Protein AF-A0A542TH04-F1 (afdb_monomer_lite)

pLDDT: mean 73.75, std 22.99, range [26.88, 95.88]

InterPro domains:
  IPR029068 Glyoxalase/Bleomycin resistance protein/Dihydroxybiphenyl dioxygenase [G3DSA:3.10.180.10] (8-102)
  IPR029068 Glyoxalase/Bleomycin resistance protein/Dihydroxybiphenyl dioxygenase [SSF54593] (21-101)
  IPR037523 Vicinal oxygen chelate (VOC), core domain [PS51819] (1-100)

Foldseek 3Di:
DDDDDDDDDDDDDDPPPPPPPPDPAQQQRDDDAEDEDQDPVVVQVVCVVVVWDKAFKWFWPPPPDPDTDIDTDADPVQAFQGMWIWTADPSNYIYIYTHGNHDDD

Structure (mmCIF, N/CA/C/O backbone):
data_AF-A0A542TH04-F1
#
_entry.id   AF-A0A542TH04-F1
#
loop_
_atom_site.group_PDB
_atom_site.id
_atom_site.type_symbol
_atom_site.label_atom_id
_atom_site.label_alt_id
_atom_site.label_comp_id
_atom_site.label_asym_id
_atom_site.label_entity_id
_atom_site.label_seq_id
_atom_site.pdbx_PDB_ins_code
_atom_site.Cartn_x
_atom_site.Cartn_y
_atom_site.Cartn_z
_atom_site.occupancy
_atom_site.B_iso_or_equiv
_atom_site.auth_seq_id
_atom_site.auth_comp_id
_atom_site.auth_asym_id
_atom_site.auth_atom_id
_atom_site.pdbx_PDB_model_num
ATOM 1 N N . MET A 1 1 ? -3.636 -4.717 43.641 1.00 35.91 1 MET A N 1
ATOM 2 C CA . MET A 1 1 ? -4.110 -5.339 42.385 1.00 35.91 1 MET A CA 1
ATOM 3 C C . MET A 1 1 ? -2.951 -5.329 41.397 1.00 35.91 1 MET A C 1
ATOM 5 O O . MET A 1 1 ? -2.342 -4.286 41.219 1.00 35.91 1 MET A O 1
ATOM 9 N N . LEU A 1 2 ? -2.557 -6.511 40.918 1.00 34.41 2 LEU A N 1
ATOM 10 C CA . LEU A 1 2 ? -1.265 -6.820 40.286 1.00 34.41 2 LEU A CA 1
ATOM 11 C C . LEU A 1 2 ? -1.043 -6.103 38.938 1.00 34.41 2 LEU A C 1
ATOM 13 O O . LEU A 1 2 ? -1.798 -6.322 37.994 1.00 34.41 2 LEU A O 1
ATOM 17 N N . THR A 1 3 ? 0.057 -5.360 38.812 1.00 35.88 3 THR A N 1
ATOM 18 C CA . THR A 1 3 ? 0.641 -4.963 37.525 1.00 35.88 3 THR A CA 1
ATOM 19 C C . THR A 1 3 ? 1.463 -6.137 36.985 1.00 35.88 3 THR A C 1
ATOM 21 O O . THR A 1 3 ? 2.473 -6.536 37.566 1.00 35.88 3 THR A O 1
ATOM 24 N N . ARG A 1 4 ? 1.021 -6.760 35.887 1.00 32.09 4 ARG A N 1
ATOM 25 C CA . ARG A 1 4 ? 1.803 -7.813 35.222 1.00 32.09 4 ARG A CA 1
ATOM 26 C C . ARG A 1 4 ? 2.942 -7.163 34.431 1.00 32.09 4 ARG A C 1
ATOM 28 O O . ARG A 1 4 ? 2.726 -6.580 33.375 1.00 32.09 4 ARG A O 1
ATOM 35 N N . ARG A 1 5 ? 4.155 -7.253 34.983 1.00 35.72 5 ARG A N 1
ATOM 36 C CA . ARG A 1 5 ? 5.425 -6.993 34.291 1.00 35.72 5 ARG A CA 1
ATOM 37 C C . ARG A 1 5 ? 5.666 -8.107 33.272 1.00 35.72 5 ARG A C 1
ATOM 39 O O . ARG A 1 5 ? 5.722 -9.273 33.650 1.00 35.72 5 ARG A O 1
ATOM 46 N N . TRP A 1 6 ? 5.842 -7.737 32.011 1.00 32.12 6 TRP A N 1
ATOM 47 C CA . TRP A 1 6 ? 6.336 -8.624 30.961 1.00 32.12 6 TRP A CA 1
ATOM 48 C C . TRP A 1 6 ? 7.873 -8.612 30.958 1.00 32.12 6 TRP A C 1
ATOM 50 O O . TRP A 1 6 ? 8.485 -7.551 31.075 1.00 32.12 6 TRP A O 1
ATOM 60 N N . HIS A 1 7 ? 8.497 -9.785 30.845 1.00 31.81 7 HIS A N 1
ATOM 61 C CA . HIS A 1 7 ? 9.938 -9.955 30.637 1.00 31.81 7 HIS A CA 1
ATOM 62 C C . HIS A 1 7 ? 10.117 -10.850 29.407 1.00 31.81 7 HIS A C 1
ATOM 64 O O . HIS A 1 7 ? 9.601 -11.965 29.385 1.00 31.81 7 HIS A O 1
ATOM 70 N N . CYS A 1 8 ? 10.805 -10.353 28.379 1.00 26.88 8 CYS A N 1
ATOM 71 C CA . CYS A 1 8 ? 11.129 -11.089 27.158 1.00 26.88 8 CYS A CA 1
ATOM 72 C C . CYS A 1 8 ? 12.643 -11.357 27.149 1.00 26.88 8 CYS A C 1
ATOM 74 O O . CYS A 1 8 ? 13.405 -10.388 27.181 1.00 26.88 8 CYS A O 1
ATOM 76 N N . PRO A 1 9 ? 13.115 -12.617 27.136 1.00 48.69 9 PRO A N 1
ATOM 77 C CA . PRO A 1 9 ? 14.530 -12.916 27.031 1.00 48.69 9 PRO A CA 1
ATOM 78 C C . PRO A 1 9 ? 14.849 -13.355 25.602 1.00 48.69 9 PRO A C 1
ATOM 80 O O . PRO A 1 9 ? 14.884 -14.544 25.332 1.00 48.69 9 PRO A O 1
ATOM 83 N N . VAL A 1 10 ? 15.102 -12.422 24.685 1.00 36.84 10 VAL A N 1
ATOM 84 C CA . VAL A 1 10 ? 15.955 -12.677 23.510 1.00 36.84 10 VAL A CA 1
ATOM 85 C C . VAL A 1 10 ? 16.410 -11.357 22.893 1.00 36.84 10 VAL A C 1
ATOM 87 O O . VAL A 1 10 ? 15.631 -10.438 22.662 1.00 36.84 10 VAL A O 1
ATOM 90 N N . ARG A 1 11 ? 17.720 -11.276 22.650 1.00 41.31 11 ARG A N 1
ATOM 91 C CA . ARG A 1 11 ? 18.420 -10.174 21.990 1.00 41.31 11 ARG A CA 1
ATOM 92 C C . ARG A 1 11 ? 17.912 -10.005 20.556 1.00 41.31 11 ARG A C 1
ATOM 94 O O . ARG A 1 11 ? 18.303 -10.776 19.692 1.00 41.31 11 ARG A O 1
ATOM 101 N N . THR A 1 12 ? 17.118 -8.978 20.292 1.00 37.66 12 THR A N 1
ATOM 102 C CA . THR A 1 12 ? 17.094 -8.219 19.031 1.00 37.66 12 THR A CA 1
ATOM 103 C C . THR A 1 12 ? 16.467 -6.867 19.354 1.00 37.66 12 THR A C 1
ATOM 105 O O . THR A 1 12 ? 15.586 -6.764 20.203 1.00 37.66 12 THR A O 1
ATOM 108 N N . GLN A 1 13 ? 17.043 -5.822 18.780 1.00 37.06 13 GLN A N 1
ATOM 109 C CA . GLN A 1 13 ? 16.818 -4.423 19.106 1.00 37.06 13 GLN A CA 1
ATOM 110 C C . GLN A 1 13 ? 15.322 -4.069 19.155 1.00 37.06 13 GLN A C 1
ATOM 112 O O . GLN A 1 13 ? 14.595 -4.202 18.177 1.00 37.06 13 GLN A O 1
ATOM 117 N N . LEU A 1 14 ? 14.892 -3.633 20.338 1.00 30.66 14 LEU A N 1
ATOM 118 C CA . LEU A 1 14 ? 13.564 -3.121 20.644 1.00 30.66 14 LEU A CA 1
ATOM 119 C C . LEU A 1 14 ? 13.312 -1.873 19.781 1.00 30.66 14 LEU A C 1
ATOM 121 O O . LEU A 1 14 ? 13.914 -0.829 20.030 1.00 30.66 14 LEU A O 1
ATOM 125 N N . ILE A 1 15 ? 12.440 -1.956 18.775 1.00 42.84 15 ILE A N 1
ATOM 126 C CA . ILE A 1 15 ? 11.869 -0.749 18.171 1.00 42.84 15 ILE A CA 1
ATOM 127 C C . ILE A 1 15 ? 10.737 -0.321 19.103 1.00 42.84 15 ILE A C 1
ATOM 129 O O . ILE A 1 15 ? 9.605 -0.789 19.002 1.00 42.84 15 ILE A O 1
ATOM 133 N N . THR A 1 16 ? 11.059 0.499 20.098 1.00 36.41 16 THR A N 1
ATOM 134 C CA . THR A 1 16 ? 10.044 1.139 20.932 1.00 36.41 16 THR A CA 1
ATOM 135 C C . THR A 1 16 ? 9.268 2.106 20.043 1.00 36.41 16 THR A C 1
ATOM 137 O O . THR A 1 16 ? 9.785 3.163 19.686 1.00 36.41 16 THR A O 1
ATOM 140 N N . TRP A 1 17 ? 8.030 1.772 19.676 1.00 40.56 17 TRP A N 1
ATOM 141 C CA . TRP A 1 17 ? 7.088 2.764 19.158 1.00 40.56 17 TRP A CA 1
ATOM 142 C C . TRP A 1 17 ? 6.652 3.657 20.324 1.00 40.56 17 TRP A C 1
ATOM 144 O O . TRP A 1 17 ? 5.616 3.462 20.954 1.00 40.56 17 TRP A O 1
ATOM 154 N N . SER A 1 18 ? 7.499 4.621 20.672 1.00 38.72 18 SER A N 1
ATOM 155 C CA . SER A 1 18 ? 7.071 5.810 21.396 1.00 38.72 18 SER A CA 1
ATOM 156 C C . SER A 1 18 ? 6.691 6.839 20.344 1.00 38.72 18 SER A C 1
ATOM 158 O O . SER A 1 18 ? 7.500 7.687 19.974 1.00 38.72 18 SER A O 1
ATOM 160 N N . GLY A 1 19 ? 5.463 6.737 19.838 1.00 40.38 19 GLY A N 1
ATOM 161 C CA . GLY A 1 19 ? 4.817 7.850 19.158 1.00 40.38 19 GLY A CA 1
ATOM 162 C C . GLY A 1 19 ? 4.620 8.973 20.170 1.00 40.38 19 GLY A C 1
ATOM 163 O O . GLY A 1 19 ? 3.581 9.057 20.816 1.00 40.38 19 GLY A O 1
ATOM 164 N N . VAL A 1 20 ? 5.646 9.802 20.374 1.00 38.00 20 VAL A N 1
ATOM 165 C CA . VAL A 1 20 ? 5.456 11.096 21.021 1.00 38.00 20 VAL A CA 1
ATOM 166 C C . VAL A 1 20 ? 4.658 11.922 20.015 1.00 38.00 20 VAL A C 1
ATOM 168 O O . VAL A 1 20 ? 5.154 12.291 18.950 1.00 38.00 20 VAL A O 1
ATOM 171 N N . GLY A 1 21 ? 3.371 12.099 20.305 1.00 42.22 21 GLY A N 1
ATOM 172 C CA . GLY A 1 21 ? 2.503 12.995 19.561 1.00 42.22 21 GLY A CA 1
ATOM 173 C C . GLY A 1 21 ? 3.051 14.407 19.697 1.00 42.22 21 GLY A C 1
ATOM 174 O O . GLY A 1 21 ? 2.870 15.048 20.726 1.00 42.22 21 GLY A O 1
ATOM 175 N N . LEU A 1 22 ? 3.767 14.870 18.672 1.00 40.47 22 LEU A N 1
ATOM 176 C CA . LEU A 1 22 ? 4.187 16.264 18.546 1.00 40.47 22 LEU A CA 1
ATOM 177 C C . LEU A 1 22 ? 3.227 17.064 17.656 1.00 40.47 22 LEU A C 1
ATOM 179 O O . LEU A 1 22 ? 3.638 18.039 17.036 1.00 40.47 22 LEU A O 1
ATOM 183 N N . ILE A 1 23 ? 1.964 16.644 17.581 1.00 36.94 23 ILE A N 1
ATOM 184 C CA . ILE A 1 23 ? 0.861 17.456 17.077 1.00 36.94 23 ILE A CA 1
ATOM 185 C C . ILE A 1 23 ? -0.371 17.171 17.934 1.00 36.94 23 ILE A C 1
ATOM 187 O O . ILE A 1 23 ? -0.734 16.018 18.155 1.00 36.94 23 ILE A O 1
ATOM 191 N N . ASP A 1 24 ? -0.985 18.240 18.428 1.00 39.47 24 ASP A N 1
ATOM 192 C CA . ASP A 1 24 ? -2.285 18.262 19.106 1.00 39.47 24 ASP A CA 1
ATOM 193 C C . ASP A 1 24 ? -3.388 18.043 18.050 1.00 39.47 24 ASP A C 1
ATOM 195 O O . ASP A 1 24 ? -4.170 18.931 17.721 1.00 39.47 24 ASP A O 1
ATOM 199 N N . ALA A 1 25 ? -3.326 16.899 17.365 1.00 45.25 25 ALA A N 1
ATOM 200 C CA . ALA A 1 25 ? -4.260 16.532 16.314 1.00 45.25 25 ALA A CA 1
ATOM 201 C C . ALA A 1 25 ? -5.285 15.566 16.899 1.00 45.25 25 ALA A C 1
ATOM 203 O O . ALA A 1 25 ? -4.914 14.531 17.456 1.00 45.25 25 ALA A O 1
ATOM 204 N N . GLU A 1 26 ? -6.569 15.907 16.766 1.00 46.88 26 GLU A N 1
ATOM 205 C CA . GLU A 1 26 ? -7.668 15.008 17.118 1.00 46.88 26 GLU A CA 1
ATOM 206 C C . GLU A 1 26 ? -7.439 13.624 16.482 1.00 46.88 26 GLU A C 1
ATOM 208 O O . GLU A 1 26 ? -7.063 13.564 15.303 1.00 46.88 26 GLU A O 1
ATOM 213 N N . PRO A 1 27 ? -7.670 12.519 17.215 1.00 51.41 27 PRO A N 1
ATOM 214 C CA . PRO A 1 27 ? -7.640 11.171 16.653 1.00 51.41 27 PRO A CA 1
ATOM 215 C C . PRO A 1 27 ? -8.420 11.107 15.332 1.00 51.41 27 PRO A C 1
ATOM 217 O O . PRO A 1 27 ? -9.550 11.587 15.247 1.00 51.41 27 PRO A O 1
ATOM 220 N N . GLY A 1 28 ? -7.791 10.586 14.276 1.00 51.19 28 GLY A N 1
ATOM 221 C CA . GLY A 1 28 ? -8.365 10.556 12.925 1.00 51.19 28 GLY A CA 1
ATOM 222 C C . GLY A 1 28 ? -8.113 11.794 12.053 1.00 51.19 28 GLY A C 1
ATOM 223 O O . GLY A 1 28 ? -8.508 11.803 10.886 1.00 51.19 28 GLY A O 1
ATOM 224 N N . SER A 1 29 ? -7.414 12.818 12.555 1.00 48.22 29 SER A N 1
ATOM 225 C CA . SER A 1 29 ? -7.133 14.051 11.793 1.00 48.22 29 SER A CA 1
ATOM 226 C C . SER A 1 29 ? -5.818 14.023 11.014 1.00 48.22 29 SER A C 1
ATOM 228 O O . SER A 1 29 ? -5.574 14.901 10.184 1.00 48.22 29 SER A O 1
ATOM 230 N N . VAL A 1 30 ? -4.946 13.038 11.254 1.00 55.34 30 VAL A N 1
ATOM 231 C CA . VAL A 1 30 ? -3.648 12.976 10.574 1.00 55.34 30 VAL A CA 1
ATOM 232 C C . VAL A 1 30 ? -3.790 12.235 9.247 1.00 55.34 30 VAL A C 1
ATOM 234 O O . VAL A 1 30 ? -3.956 11.016 9.196 1.00 55.34 30 VAL A O 1
ATOM 237 N N . GLN A 1 31 ? -3.716 12.995 8.155 1.00 53.03 31 GLN A N 1
ATOM 238 C CA . GLN A 1 31 ? -3.703 12.484 6.788 1.00 53.03 31 GLN A CA 1
ATOM 239 C C . GLN A 1 31 ? -2.305 12.652 6.183 1.00 53.03 31 GLN A C 1
ATOM 241 O O . GLN A 1 31 ? -1.675 13.697 6.333 1.00 53.03 31 GLN A O 1
ATOM 246 N N . GLY A 1 32 ? -1.824 11.629 5.472 1.00 62.03 32 GLY A N 1
ATOM 247 C CA . GLY A 1 32 ? -0.536 11.683 4.768 1.00 62.03 32 GLY A CA 1
ATOM 248 C C . GLY A 1 32 ? 0.658 11.129 5.547 1.00 62.03 32 GLY A C 1
ATOM 249 O O . GLY A 1 32 ? 1.791 11.505 5.257 1.00 62.03 32 GLY A O 1
ATOM 250 N N . LEU A 1 33 ? 0.433 10.232 6.511 1.00 78.69 33 LEU A N 1
ATOM 251 C CA . LEU A 1 33 ? 1.518 9.505 7.169 1.00 78.69 33 LEU A CA 1
ATOM 252 C C . LEU A 1 33 ? 2.051 8.398 6.257 1.00 78.69 33 LEU A C 1
ATOM 254 O O . LEU A 1 33 ? 1.283 7.584 5.740 1.00 78.69 33 LEU A O 1
ATOM 258 N N . TYR A 1 34 ? 3.373 8.364 6.084 1.00 81.50 34 TYR A N 1
ATOM 259 C CA . TYR A 1 34 ? 4.069 7.334 5.319 1.00 81.50 34 TYR A CA 1
ATOM 260 C C . TYR A 1 34 ? 4.930 6.479 6.243 1.00 81.50 34 TYR A C 1
ATOM 262 O O . TYR A 1 34 ? 5.768 7.000 6.978 1.00 81.50 34 TYR A O 1
ATOM 270 N N . LEU A 1 35 ? 4.755 5.163 6.163 1.00 87.81 35 LEU A N 1
ATOM 271 C CA . LEU A 1 35 ? 5.629 4.186 6.799 1.00 87.81 35 LEU A CA 1
ATOM 272 C C . LEU A 1 35 ? 6.439 3.483 5.706 1.00 87.81 35 LEU A C 1
ATOM 274 O O . LEU A 1 35 ? 5.902 2.698 4.925 1.00 87.81 35 LEU A O 1
ATOM 278 N N . VAL A 1 36 ? 7.731 3.805 5.626 1.00 91.69 36 VAL A N 1
ATOM 279 C CA . VAL A 1 36 ? 8.630 3.255 4.604 1.00 91.69 36 VAL A CA 1
ATOM 280 C C . VAL A 1 36 ? 9.236 1.948 5.103 1.00 91.69 36 VAL A C 1
ATOM 282 O O . VAL A 1 36 ? 9.880 1.927 6.152 1.00 91.69 36 VAL A O 1
ATOM 285 N N . VAL A 1 37 ? 9.046 0.870 4.346 1.00 92.06 37 VAL A N 1
ATOM 286 C CA . VAL A 1 37 ? 9.471 -0.490 4.707 1.00 92.06 37 VAL A CA 1
ATOM 287 C C . VAL A 1 37 ? 10.329 -1.115 3.602 1.00 92.06 37 VAL A C 1
ATOM 289 O O . VAL A 1 37 ? 10.126 -0.805 2.428 1.00 92.06 37 VAL A O 1
ATOM 292 N N . PRO A 1 38 ? 11.289 -1.995 3.945 1.00 92.31 38 PRO A N 1
ATOM 293 C CA . PRO A 1 38 ? 12.123 -2.668 2.951 1.00 92.31 38 PRO A CA 1
ATOM 294 C C . PRO A 1 38 ? 11.388 -3.780 2.202 1.00 92.31 38 PRO A C 1
ATOM 296 O O . PRO A 1 38 ? 11.714 -4.038 1.051 1.00 92.31 38 PRO A O 1
ATOM 299 N N . ASP A 1 39 ? 10.410 -4.425 2.838 1.00 93.12 39 ASP A N 1
ATOM 300 C CA . ASP A 1 39 ? 9.571 -5.456 2.231 1.00 93.12 39 ASP A CA 1
ATOM 301 C C . ASP A 1 39 ? 8.108 -5.186 2.586 1.00 93.12 39 ASP A C 1
ATOM 303 O O . ASP A 1 39 ? 7.681 -5.341 3.735 1.00 93.12 39 ASP A O 1
ATOM 307 N N . LEU A 1 40 ? 7.350 -4.726 1.593 1.00 93.56 40 LEU A N 1
ATOM 308 C CA . LEU A 1 40 ? 5.956 -4.341 1.769 1.00 93.56 40 LEU A CA 1
ATOM 309 C C . LEU A 1 40 ? 5.030 -5.538 1.997 1.00 93.56 40 LEU A C 1
ATOM 311 O O . LEU A 1 40 ? 4.054 -5.419 2.738 1.00 93.56 40 LEU A O 1
ATOM 315 N N . GLU A 1 41 ? 5.327 -6.684 1.389 1.00 94.25 41 GLU A N 1
ATOM 316 C CA . GLU A 1 41 ? 4.518 -7.895 1.538 1.00 94.25 41 GLU A CA 1
ATOM 317 C C . GLU A 1 41 ? 4.665 -8.459 2.948 1.00 94.25 41 GLU A C 1
ATOM 319 O O . GLU A 1 41 ? 3.659 -8.738 3.606 1.00 94.25 41 GLU A O 1
ATOM 324 N N . ALA A 1 42 ? 5.904 -8.538 3.441 1.00 93.06 42 ALA A N 1
ATOM 325 C CA . ALA A 1 42 ? 6.188 -8.970 4.805 1.00 93.06 42 ALA A CA 1
ATOM 326 C C . ALA A 1 42 ? 5.567 -8.022 5.844 1.00 93.06 42 ALA A C 1
ATOM 328 O O . ALA A 1 42 ? 4.881 -8.474 6.760 1.00 93.06 42 ALA A O 1
ATOM 329 N N . ALA A 1 43 ? 5.735 -6.705 5.669 1.00 92.69 43 ALA A N 1
ATOM 330 C CA . ALA A 1 43 ? 5.159 -5.712 6.576 1.00 92.69 43 ALA A CA 1
ATOM 331 C C . ALA A 1 43 ? 3.624 -5.778 6.607 1.00 92.69 43 ALA A C 1
ATOM 333 O O . ALA A 1 43 ? 3.014 -5.713 7.675 1.00 92.69 43 ALA A O 1
ATOM 334 N N . ARG A 1 44 ? 2.985 -5.943 5.441 1.00 93.56 44 ARG A N 1
ATOM 335 C CA . ARG A 1 44 ? 1.534 -6.134 5.359 1.00 93.56 44 ARG A CA 1
ATOM 336 C C . ARG A 1 44 ? 1.101 -7.409 6.080 1.00 93.56 44 ARG A C 1
ATOM 338 O O . ARG A 1 44 ? 0.124 -7.364 6.820 1.00 93.56 44 ARG A O 1
ATOM 345 N N . ALA A 1 45 ? 1.798 -8.524 5.869 1.00 93.19 45 ALA A N 1
ATOM 346 C CA . ALA A 1 45 ? 1.472 -9.788 6.522 1.00 93.19 45 ALA A CA 1
ATOM 347 C C . ALA A 1 45 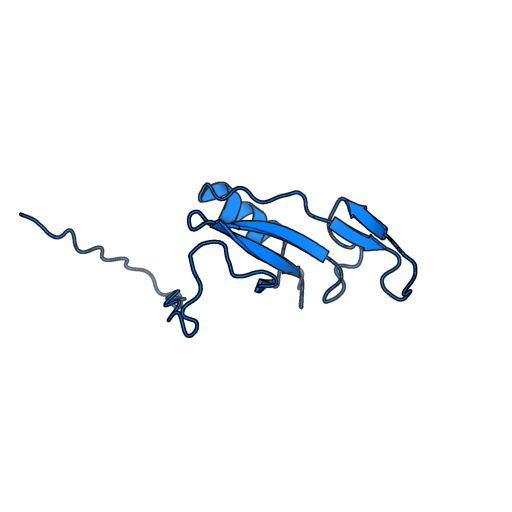? 1.546 -9.673 8.055 1.00 93.19 45 ALA A C 1
ATOM 349 O O . ALA A 1 45 ? 0.606 -10.077 8.732 1.00 93.19 45 ALA A O 1
ATOM 350 N N . GLU A 1 46 ? 2.598 -9.043 8.589 1.00 92.12 46 GLU A N 1
ATOM 351 C 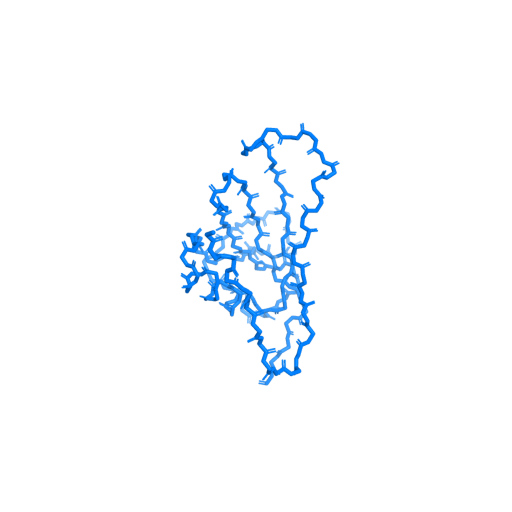CA . GLU A 1 46 ? 2.770 -8.817 10.032 1.00 92.12 46 GLU A CA 1
ATOM 352 C C . GLU A 1 46 ? 1.654 -7.940 10.623 1.00 92.12 46 GLU A C 1
ATOM 354 O O . GLU A 1 46 ? 1.138 -8.215 11.707 1.00 92.12 46 GLU A O 1
ATOM 359 N N . 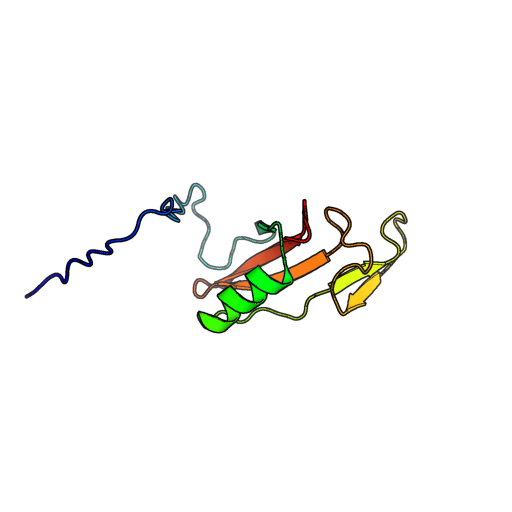LEU A 1 47 ? 1.255 -6.880 9.916 1.00 89.81 47 LEU A N 1
ATOM 360 C CA . LEU A 1 47 ? 0.173 -5.997 10.355 1.00 89.81 47 LEU A CA 1
ATOM 361 C C . LEU A 1 47 ? -1.186 -6.706 10.345 1.00 89.81 47 LEU A C 1
ATOM 363 O O . LEU A 1 47 ? -1.938 -6.597 11.314 1.00 89.81 47 LEU A O 1
ATOM 367 N N . VAL A 1 48 ? -1.473 -7.481 9.296 1.00 90.50 48 VAL A N 1
ATOM 368 C CA . VAL A 1 48 ? -2.700 -8.285 9.203 1.00 90.50 48 VAL A CA 1
ATOM 369 C C . VAL A 1 48 ? -2.738 -9.361 10.291 1.00 90.50 48 VAL A C 1
ATOM 371 O O . VAL A 1 48 ? -3.772 -9.543 10.928 1.00 90.50 48 VAL A O 1
ATOM 374 N N . GLU A 1 49 ? -1.616 -10.030 10.572 1.00 91.31 49 GLU A N 1
ATOM 375 C CA . GLU A 1 49 ? -1.509 -11.011 11.664 1.00 91.31 49 GLU A CA 1
ATOM 376 C C . GLU A 1 49 ? -1.805 -10.381 13.035 1.00 91.31 49 GLU A C 1
ATOM 378 O O . GLU A 1 49 ? -2.404 -11.010 13.908 1.00 91.31 49 GLU A O 1
ATOM 383 N N . ARG A 1 50 ? -1.454 -9.104 13.211 1.00 87.12 50 ARG A N 1
ATOM 384 C CA . ARG A 1 50 ? -1.749 -8.317 14.419 1.00 87.12 50 ARG A CA 1
ATOM 385 C C . ARG A 1 50 ? -3.173 -7.756 14.466 1.00 87.12 50 ARG A C 1
ATOM 387 O O . ARG A 1 50 ? -3.510 -7.068 15.428 1.00 87.12 50 ARG A O 1
ATOM 394 N N . GLY A 1 51 ? -4.006 -8.055 13.469 1.00 87.06 51 GLY A N 1
ATOM 395 C CA . GLY A 1 51 ? -5.404 -7.629 13.403 1.00 87.06 51 GLY A CA 1
ATOM 396 C C . GLY A 1 51 ? -5.615 -6.217 12.855 1.00 87.06 51 GLY A C 1
ATOM 397 O O . GLY A 1 51 ? -6.693 -5.658 13.045 1.00 87.06 51 GLY A O 1
ATOM 398 N N . VAL A 1 52 ? -4.614 -5.629 12.193 1.00 88.25 52 VAL A N 1
ATOM 399 C CA . VAL A 1 52 ? -4.765 -4.351 11.484 1.00 88.25 52 VAL A CA 1
ATOM 400 C C . VAL A 1 52 ? -5.349 -4.617 10.097 1.00 88.25 52 VAL A C 1
ATOM 402 O O . VAL A 1 52 ? -4.836 -5.456 9.355 1.00 88.25 52 VAL A O 1
ATOM 405 N N . ASP A 1 53 ? -6.403 -3.888 9.726 1.00 88.00 53 ASP A N 1
ATOM 406 C CA . ASP A 1 53 ? -6.972 -3.967 8.380 1.00 88.00 53 ASP A CA 1
ATOM 407 C C . ASP A 1 53 ? -6.078 -3.215 7.384 1.00 88.00 53 ASP A C 1
ATOM 409 O O . ASP A 1 53 ? -6.057 -1.981 7.327 1.00 88.00 53 ASP A O 1
ATOM 413 N N . VAL A 1 54 ? -5.286 -3.978 6.629 1.00 91.56 54 VAL A N 1
ATOM 414 C CA . VAL A 1 54 ? -4.390 -3.454 5.597 1.00 91.56 54 VAL A CA 1
ATOM 415 C C . VAL A 1 54 ? -4.954 -3.782 4.224 1.00 91.56 54 VAL A C 1
ATOM 417 O O . VAL A 1 54 ? -5.082 -4.951 3.836 1.00 91.56 54 VAL A O 1
ATOM 420 N N . GLY A 1 55 ? -5.207 -2.725 3.455 1.00 91.50 55 GLY A N 1
ATOM 421 C CA . GLY A 1 55 ? -5.690 -2.815 2.088 1.00 91.50 55 GLY A CA 1
ATOM 422 C C . GLY A 1 55 ? -4.737 -3.560 1.152 1.00 91.50 55 GLY A C 1
ATOM 423 O O . GLY A 1 55 ? -3.621 -3.962 1.503 1.00 91.50 55 GLY A O 1
ATOM 424 N N . GLU A 1 56 ? -5.199 -3.754 -0.077 1.00 93.75 56 GLU A N 1
ATOM 425 C CA . GLU A 1 56 ? -4.417 -4.416 -1.115 1.00 93.75 56 GLU A CA 1
ATOM 426 C C . GLU A 1 56 ? -3.154 -3.621 -1.461 1.00 93.75 56 GLU A C 1
ATOM 428 O O . GLU A 1 56 ? -3.131 -2.383 -1.445 1.00 93.75 56 GLU A O 1
ATOM 433 N N . ILE A 1 57 ? -2.091 -4.356 -1.785 1.00 95.56 57 ILE A N 1
ATOM 434 C CA . ILE A 1 57 ? -0.867 -3.763 -2.309 1.00 95.56 57 ILE A CA 1
ATOM 435 C C . ILE A 1 57 ? -1.128 -3.332 -3.748 1.00 95.56 57 ILE A C 1
ATOM 437 O O . ILE A 1 57 ? -1.761 -4.052 -4.520 1.00 95.56 57 ILE A O 1
ATOM 441 N N . ARG A 1 58 ? -0.610 -2.163 -4.103 1.00 95.88 58 ARG A N 1
ATOM 442 C CA . ARG A 1 58 ? -0.665 -1.604 -5.448 1.00 95.88 58 ARG A CA 1
ATOM 443 C C . ARG A 1 58 ? 0.634 -0.889 -5.776 1.00 95.88 58 ARG A C 1
ATOM 445 O O . ARG A 1 58 ? 1.255 -0.314 -4.884 1.00 95.88 58 ARG A O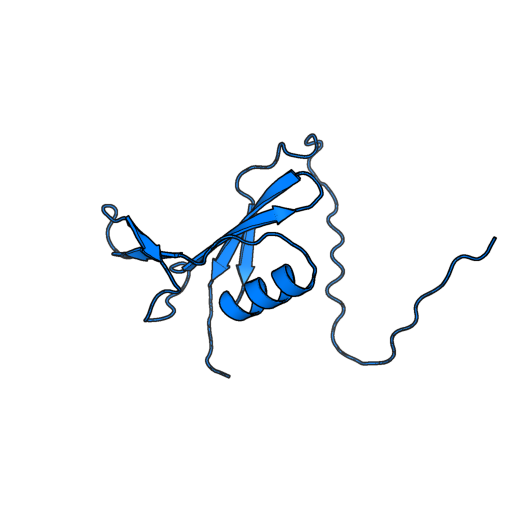 1
ATOM 452 N N . HIS A 1 59 ? 1.007 -0.834 -7.042 1.00 94.88 59 HIS A N 1
ATOM 453 C CA . HIS A 1 59 ? 2.187 -0.109 -7.495 1.00 94.88 59 HIS A CA 1
ATOM 454 C C . HIS A 1 59 ? 1.839 0.890 -8.592 1.00 94.88 59 HIS A C 1
ATOM 456 O O . HIS A 1 59 ? 0.817 0.769 -9.267 1.00 94.88 59 HIS A O 1
ATOM 462 N N . LYS A 1 60 ? 2.662 1.928 -8.734 1.00 90.69 60 LYS A N 1
ATOM 463 C CA . LYS A 1 60 ? 2.479 2.939 -9.776 1.00 90.69 60 LYS A CA 1
ATOM 464 C C . LYS A 1 60 ? 2.985 2.403 -11.118 1.00 90.69 60 LYS A C 1
ATOM 466 O O . LYS A 1 60 ? 4.157 2.050 -11.226 1.00 90.69 60 LYS A O 1
ATOM 471 N N . ALA A 1 61 ? 2.131 2.437 -12.141 1.00 88.44 61 ALA A N 1
ATOM 472 C CA . ALA A 1 61 ? 2.476 2.020 -13.497 1.00 88.44 61 ALA A CA 1
ATOM 473 C C . ALA A 1 61 ? 1.885 2.986 -14.552 1.00 88.44 61 ALA A C 1
ATOM 475 O O . ALA A 1 61 ? 0.672 3.225 -14.551 1.00 88.44 61 ALA A O 1
ATOM 476 N N . PRO A 1 62 ? 2.704 3.556 -15.461 1.00 86.31 62 PRO A N 1
ATOM 477 C CA . PRO A 1 62 ? 4.169 3.580 -15.434 1.00 86.31 62 PRO A CA 1
ATOM 478 C C . PRO A 1 62 ? 4.725 4.459 -14.295 1.00 86.31 62 PRO A C 1
ATOM 480 O O . PRO A 1 62 ? 4.145 5.483 -13.927 1.00 86.31 62 PRO A O 1
ATOM 483 N N . LEU A 1 63 ? 5.855 4.050 -13.708 1.00 82.00 63 LEU A N 1
ATOM 484 C CA . LEU A 1 63 ? 6.475 4.735 -12.564 1.00 82.00 63 LEU A CA 1
ATOM 485 C C . LEU A 1 63 ? 7.071 6.099 -12.953 1.00 82.00 63 LEU A C 1
ATOM 487 O O . LEU A 1 63 ? 6.927 7.077 -12.215 1.00 82.00 63 LEU A O 1
ATOM 491 N N . ASP A 1 64 ? 7.722 6.147 -14.112 1.00 81.75 64 ASP A N 1
ATOM 492 C CA . ASP A 1 64 ? 8.510 7.254 -14.660 1.00 81.75 64 ASP A CA 1
ATOM 493 C C . ASP A 1 64 ? 7.666 8.357 -15.312 1.00 81.75 64 ASP A C 1
ATOM 495 O O . ASP A 1 64 ? 8.131 9.485 -15.480 1.00 81.75 64 ASP A O 1
ATOM 499 N N . ALA A 1 65 ? 6.403 8.076 -15.620 1.00 78.50 65 ALA A N 1
ATOM 500 C CA . ALA A 1 65 ? 5.493 9.058 -16.185 1.00 78.50 65 ALA A CA 1
ATOM 501 C C . ALA A 1 65 ? 4.638 9.744 -15.111 1.00 78.50 65 ALA A C 1
ATOM 503 O O . ALA A 1 65 ? 4.264 9.169 -14.083 1.00 78.50 65 ALA A O 1
ATOM 504 N N . TRP A 1 66 ? 4.282 11.006 -15.363 1.00 71.19 66 TRP A N 1
ATOM 505 C CA . TRP A 1 66 ? 3.259 11.696 -14.571 1.00 71.19 66 TRP A CA 1
ATOM 506 C C . TRP A 1 66 ? 1.859 11.149 -14.875 1.00 71.19 66 TRP A C 1
ATOM 508 O O . TRP A 1 66 ? 1.012 11.081 -13.987 1.00 71.19 66 TRP A O 1
ATOM 518 N N . GLN A 1 67 ? 1.622 10.748 -16.130 1.00 68.81 67 GLN A N 1
ATOM 519 C CA . GLN A 1 67 ? 0.426 10.010 -16.527 1.00 68.81 67 GLN A CA 1
ATOM 520 C C . GLN A 1 67 ? 0.602 8.532 -16.175 1.00 68.81 67 GLN A C 1
ATOM 522 O O . GLN A 1 67 ? 1.594 7.920 -16.553 1.00 68.81 67 GLN A O 1
ATOM 527 N N . GLY A 1 68 ? -0.359 7.956 -15.465 1.00 72.00 68 GLY A N 1
ATOM 528 C CA . GLY A 1 68 ? -0.292 6.569 -15.026 1.00 72.00 68 GLY A CA 1
ATOM 529 C C . GLY A 1 68 ? -1.324 6.275 -13.952 1.00 72.00 68 GLY A C 1
ATOM 530 O O . GLY A 1 68 ? -1.945 7.189 -13.403 1.00 72.00 68 GLY A O 1
ATOM 531 N N . GLY A 1 69 ? -1.522 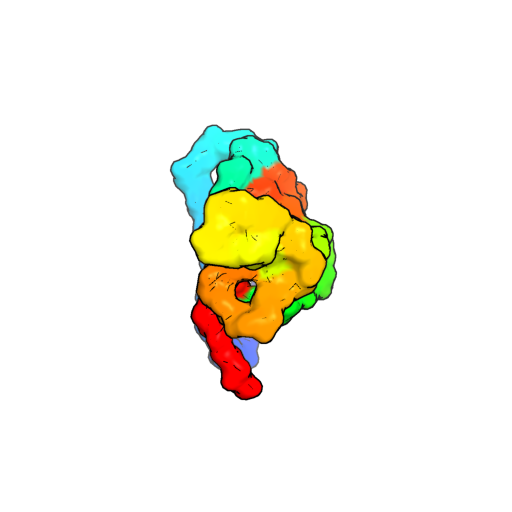4.992 -13.686 1.00 87.06 69 GLY A N 1
ATOM 532 C CA . GLY A 1 69 ? -2.458 4.502 -12.688 1.00 87.06 69 GLY A CA 1
ATOM 533 C C . GLY A 1 69 ? -1.756 3.796 -11.538 1.00 87.06 69 GLY A C 1
ATOM 534 O O . GLY A 1 69 ? -0.531 3.820 -11.395 1.00 87.06 69 GLY A O 1
ATOM 535 N N . PHE A 1 70 ? -2.578 3.148 -10.724 1.00 90.44 70 PHE A N 1
ATOM 536 C CA . PHE A 1 70 ? -2.117 2.124 -9.805 1.00 90.44 70 PHE A CA 1
ATOM 537 C C . PHE A 1 70 ? -2.586 0.774 -10.323 1.00 90.44 70 PHE A C 1
ATOM 539 O O . PHE A 1 70 ? -3.770 0.612 -10.615 1.00 90.44 70 PHE A O 1
ATOM 546 N N . GLU A 1 71 ? -1.665 -0.172 -10.397 1.00 92.50 71 GLU A N 1
ATOM 547 C CA . GLU A 1 71 ? -1.952 -1.568 -10.696 1.00 92.50 71 GLU A CA 1
ATOM 548 C C . GLU A 1 71 ? -1.858 -2.403 -9.415 1.00 92.50 71 GLU A C 1
ATOM 550 O O . GLU A 1 71 ? -1.117 -2.036 -8.497 1.00 92.50 71 GLU A O 1
ATOM 555 N N . PRO A 1 72 ? -2.632 -3.495 -9.299 1.00 94.38 72 PRO A N 1
ATOM 556 C CA . PRO A 1 72 ? -2.578 -4.363 -8.130 1.00 94.38 72 PRO A CA 1
ATOM 557 C C . PRO A 1 72 ? -1.220 -5.071 -8.020 1.00 94.38 72 PRO A C 1
ATOM 559 O O . PRO A 1 72 ? -0.562 -5.365 -9.016 1.00 94.38 72 PRO A O 1
ATOM 562 N N . GLY A 1 73 ? -0.826 -5.387 -6.788 1.00 93.56 73 GLY A N 1
ATOM 563 C CA . GLY A 1 73 ? 0.428 -6.065 -6.470 1.00 93.56 73 GLY A CA 1
ATOM 564 C C . GLY A 1 73 ? 1.622 -5.124 -6.308 1.00 93.56 73 GLY A C 1
ATOM 565 O O . GLY A 1 73 ? 1.532 -3.913 -6.527 1.00 93.56 73 GLY A O 1
ATOM 566 N N . VAL A 1 74 ? 2.745 -5.699 -5.874 1.00 94.88 74 VAL A N 1
ATOM 567 C CA . VAL A 1 74 ? 4.039 -5.006 -5.811 1.00 94.88 74 VAL A CA 1
ATOM 568 C C . VAL A 1 74 ? 4.566 -4.716 -7.213 1.00 94.88 74 VAL A C 1
ATOM 570 O O . VAL A 1 74 ? 4.261 -5.439 -8.160 1.00 94.88 74 VAL A O 1
ATOM 573 N N . ASP A 1 75 ? 5.399 -3.685 -7.325 1.00 93.06 75 ASP A N 1
ATOM 574 C CA . ASP A 1 75 ? 6.152 -3.415 -8.541 1.00 93.06 75 ASP A CA 1
ATOM 575 C C . ASP A 1 75 ? 6.957 -4.666 -8.945 1.00 93.06 75 ASP A C 1
ATOM 577 O O . ASP A 1 75 ? 7.725 -5.173 -8.119 1.00 93.06 75 ASP A O 1
ATOM 581 N N . PRO A 1 76 ? 6.820 -5.174 -10.185 1.00 91.88 76 PRO A N 1
ATOM 582 C CA . PRO A 1 76 ? 7.520 -6.384 -10.622 1.00 91.88 76 PRO A CA 1
ATOM 583 C C . PRO A 1 76 ? 9.045 -6.280 -10.516 1.00 91.88 76 PRO A C 1
ATOM 585 O O . PRO A 1 76 ? 9.727 -7.277 -10.279 1.00 91.88 76 PRO A O 1
ATOM 588 N N . GLU A 1 77 ? 9.579 -5.068 -10.671 1.00 91.31 77 GLU A N 1
ATOM 589 C CA . GLU A 1 77 ? 11.005 -4.767 -10.546 1.00 91.31 77 GLU A CA 1
ATOM 590 C C . GLU A 1 77 ? 11.414 -4.398 -9.105 1.00 91.31 77 GLU A C 1
ATOM 592 O O . GLU A 1 77 ? 12.595 -4.162 -8.851 1.00 91.31 77 GLU A O 1
ATOM 597 N N . ARG A 1 78 ? 10.460 -4.368 -8.157 1.00 91.56 78 ARG A N 1
ATOM 598 C CA . ARG A 1 78 ? 10.629 -3.964 -6.747 1.00 91.56 78 ARG A CA 1
ATOM 599 C C . ARG A 1 78 ? 11.425 -2.661 -6.603 1.00 91.56 78 ARG A C 1
ATOM 601 O O . ARG A 1 78 ? 12.302 -2.538 -5.747 1.00 91.56 78 ARG A O 1
ATOM 608 N N . ARG A 1 79 ? 11.140 -1.692 -7.479 1.00 91.38 79 ARG A N 1
ATOM 609 C CA . ARG A 1 79 ? 11.807 -0.386 -7.508 1.00 91.38 79 ARG A CA 1
ATOM 610 C C . ARG A 1 79 ? 11.455 0.436 -6.273 1.00 91.38 79 ARG A C 1
ATOM 612 O O . ARG A 1 79 ? 10.341 0.378 -5.748 1.00 91.38 79 ARG A O 1
ATOM 619 N N . ASP A 1 80 ? 12.407 1.261 -5.848 1.00 90.38 80 ASP A N 1
ATOM 620 C CA . ASP A 1 80 ? 12.215 2.185 -4.734 1.00 90.38 80 ASP A CA 1
ATOM 621 C C . ASP A 1 80 ? 11.003 3.091 -4.974 1.00 90.38 80 ASP A C 1
ATOM 623 O O . ASP A 1 80 ? 10.858 3.693 -6.039 1.00 90.38 80 ASP A O 1
ATOM 627 N N . TYR A 1 81 ? 10.157 3.216 -3.949 1.00 87.94 81 TYR A N 1
ATOM 628 C CA . TYR A 1 81 ? 8.991 4.097 -3.934 1.00 87.94 81 TYR A CA 1
ATOM 629 C C . TYR A 1 81 ? 7.908 3.768 -4.974 1.00 87.94 81 TYR A C 1
ATOM 631 O O . TYR A 1 81 ? 7.029 4.600 -5.212 1.00 87.94 81 TYR A O 1
ATOM 639 N N . ALA A 1 82 ? 7.933 2.572 -5.569 1.00 91.81 82 ALA A N 1
ATOM 640 C CA . ALA A 1 82 ? 6.966 2.159 -6.583 1.00 91.81 82 ALA A CA 1
ATOM 641 C C . ALA A 1 82 ? 5.709 1.493 -6.000 1.00 91.81 82 ALA A C 1
ATOM 643 O O . ALA A 1 82 ? 4.624 1.657 -6.563 1.00 91.81 82 ALA A O 1
ATOM 644 N N . SER A 1 83 ? 5.841 0.782 -4.875 1.00 93.69 83 SER A N 1
ATOM 645 C CA . SER A 1 83 ? 4.780 -0.034 -4.263 1.00 93.69 83 SER A CA 1
ATOM 646 C C . SER A 1 83 ? 4.201 0.607 -2.999 1.00 93.69 83 SER A C 1
ATOM 648 O O . SER A 1 83 ? 4.933 1.179 -2.187 1.00 93.69 83 SER A O 1
ATOM 650 N N . PHE A 1 84 ? 2.888 0.465 -2.806 1.00 93.69 84 PHE A N 1
ATOM 651 C CA . PHE A 1 84 ? 2.121 1.100 -1.737 1.00 93.69 84 PHE A CA 1
ATOM 652 C C . PHE A 1 84 ? 1.013 0.192 -1.192 1.00 93.69 84 PHE A C 1
ATOM 654 O O . PHE A 1 84 ? 0.385 -0.553 -1.941 1.00 93.69 84 PHE A O 1
ATOM 661 N N . ALA A 1 85 ? 0.688 0.342 0.089 1.00 94.25 85 ALA A N 1
ATOM 662 C CA . ALA A 1 85 ? -0.546 -0.170 0.688 1.00 94.25 85 ALA A CA 1
ATOM 663 C C . ALA A 1 85 ? -1.094 0.854 1.687 1.00 94.25 85 ALA A C 1
ATOM 665 O O . ALA A 1 85 ? -0.344 1.673 2.211 1.00 94.25 85 ALA A O 1
ATOM 666 N N . LYS A 1 86 ? -2.401 0.847 1.941 1.00 91.69 86 LYS A N 1
ATOM 667 C CA . LYS A 1 86 ? -3.024 1.750 2.919 1.00 91.69 86 LYS A CA 1
ATOM 668 C C . LYS A 1 86 ? -3.594 0.951 4.074 1.00 91.69 86 LYS A C 1
ATOM 670 O O . LYS A 1 86 ? -4.110 -0.140 3.852 1.00 91.69 86 LYS A O 1
ATOM 675 N N . PHE A 1 87 ? -3.527 1.506 5.273 1.00 89.62 87 PHE A N 1
ATOM 676 C CA . PHE A 1 87 ? -4.203 0.947 6.435 1.00 89.62 87 PHE A CA 1
ATOM 677 C C . PHE A 1 87 ? -4.677 2.060 7.361 1.00 89.62 87 PHE A C 1
ATOM 679 O O . PHE A 1 87 ? -4.186 3.192 7.294 1.00 89.62 87 PHE A O 1
ATOM 686 N N . SER A 1 88 ? -5.627 1.715 8.218 1.00 86.31 88 SER A N 1
ATOM 687 C CA . SER A 1 88 ? -6.051 2.561 9.326 1.00 86.31 88 SER A CA 1
ATOM 688 C C . SER A 1 88 ? -5.615 1.918 10.630 1.00 86.31 88 SER A C 1
ATOM 690 O O . SER A 1 88 ? -5.783 0.711 10.812 1.00 86.31 88 SER A O 1
ATOM 692 N N . ASP A 1 89 ? -5.024 2.706 11.523 1.00 81.44 89 ASP A N 1
ATOM 693 C CA . ASP A 1 89 ? -4.776 2.228 12.880 1.00 81.44 89 ASP A CA 1
ATOM 694 C C . ASP A 1 89 ? -6.080 2.255 13.710 1.00 81.44 89 ASP A C 1
ATOM 696 O O . ASP A 1 89 ? -7.062 2.890 13.308 1.00 81.44 89 ASP A O 1
ATOM 700 N N . PRO A 1 90 ? -6.134 1.555 14.857 1.00 77.75 90 PRO A N 1
ATOM 701 C CA . PRO A 1 90 ? -7.313 1.553 15.727 1.00 77.75 90 PRO A CA 1
ATOM 702 C C . PRO A 1 90 ? -7.712 2.937 16.259 1.00 77.75 90 PRO A C 1
ATOM 704 O O . PRO A 1 90 ? -8.858 3.119 16.665 1.00 77.75 90 PRO A O 1
ATOM 707 N N . ASP A 1 91 ? -6.787 3.899 16.239 1.00 78.44 91 ASP A N 1
ATOM 708 C CA . ASP A 1 91 ? -7.013 5.283 16.657 1.00 78.44 91 ASP A CA 1
ATOM 709 C C . ASP A 1 91 ? -7.624 6.138 15.525 1.00 78.44 91 ASP A C 1
ATOM 711 O O . ASP A 1 91 ? -7.927 7.317 15.717 1.00 78.44 91 ASP A O 1
ATOM 715 N N . GLY A 1 92 ? -7.842 5.546 14.344 1.00 78.56 92 GLY A N 1
ATOM 716 C CA . GLY A 1 92 ? -8.480 6.170 13.189 1.00 78.56 92 GLY A CA 1
ATOM 717 C C . GLY A 1 92 ? -7.523 6.909 12.254 1.00 78.56 92 GLY A C 1
ATOM 718 O O . GLY A 1 92 ? -7.985 7.537 11.299 1.00 78.56 92 GLY A O 1
ATOM 719 N N 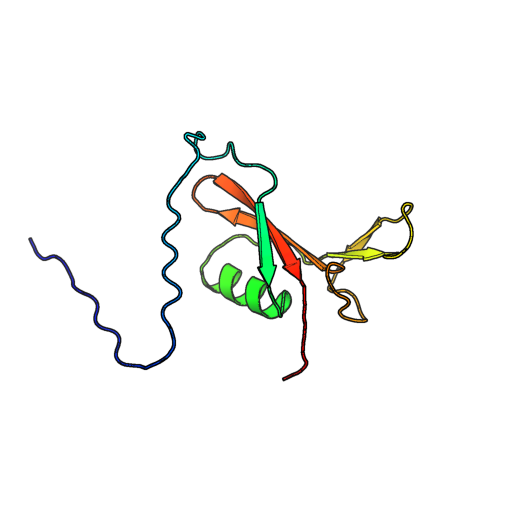. ASN A 1 93 ? -6.206 6.852 12.470 1.00 81.44 93 ASN A N 1
ATOM 720 C CA . ASN A 1 93 ? -5.255 7.535 11.594 1.00 81.44 93 ASN A CA 1
ATOM 721 C C . ASN A 1 93 ? -5.061 6.766 10.287 1.00 81.44 93 ASN A C 1
ATOM 723 O O . ASN A 1 93 ? -4.987 5.536 10.266 1.00 81.44 93 ASN A O 1
ATOM 727 N N . ALA A 1 94 ? -4.933 7.507 9.185 1.00 84.81 94 ALA A N 1
ATOM 728 C CA . ALA A 1 94 ? -4.726 6.937 7.862 1.00 84.81 94 ALA A CA 1
ATOM 729 C C . ALA A 1 94 ? -3.234 6.889 7.514 1.00 84.81 94 ALA A C 1
ATOM 731 O O . ALA A 1 94 ? -2.571 7.921 7.372 1.00 84.81 94 ALA A O 1
ATOM 732 N N . TRP A 1 95 ? -2.731 5.678 7.296 1.00 88.50 95 TRP A N 1
ATOM 733 C CA . TRP A 1 95 ? -1.336 5.405 6.983 1.00 88.50 95 TRP A CA 1
ATOM 734 C C . TRP A 1 95 ? -1.174 4.877 5.559 1.00 88.50 95 TRP A C 1
ATOM 736 O O . TRP A 1 95 ? -2.006 4.131 5.037 1.00 88.50 95 TRP A O 1
ATOM 746 N N . THR A 1 96 ? -0.063 5.244 4.927 1.00 90.50 96 THR A N 1
ATOM 747 C CA . THR A 1 96 ? 0.401 4.660 3.667 1.00 90.50 96 THR A CA 1
ATOM 748 C C . THR A 1 96 ? 1.719 3.936 3.909 1.00 90.50 96 THR A C 1
ATOM 750 O O . THR A 1 96 ? 2.735 4.554 4.213 1.00 90.50 96 THR A O 1
ATOM 753 N N . LEU A 1 97 ? 1.717 2.617 3.759 1.00 92.38 97 LEU A N 1
ATOM 754 C CA . LEU A 1 97 ? 2.936 1.833 3.635 1.00 92.38 97 LEU A CA 1
ATOM 755 C C . LEU A 1 97 ? 3.549 2.093 2.263 1.00 92.38 97 LEU A C 1
ATOM 757 O O . LEU A 1 97 ? 2.835 2.090 1.257 1.00 92.38 97 LEU A O 1
ATOM 761 N N . GLN A 1 98 ? 4.860 2.285 2.218 1.00 94.25 98 GLN A N 1
ATOM 762 C CA . GLN A 1 98 ? 5.597 2.482 0.977 1.00 94.25 98 GLN A CA 1
ATOM 763 C C . GLN A 1 98 ? 6.860 1.630 0.977 1.00 94.25 98 GLN A C 1
ATOM 765 O O . GLN A 1 98 ? 7.611 1.621 1.951 1.00 94.25 98 GLN A O 1
ATOM 770 N N . GLU A 1 99 ? 7.110 0.924 -0.121 1.00 92.81 99 GLU A N 1
ATOM 771 C CA . GLU A 1 99 ? 8.314 0.107 -0.245 1.00 92.81 99 GLU A CA 1
ATOM 772 C C . GLU A 1 99 ? 9.533 0.937 -0.648 1.00 92.81 99 GLU A C 1
ATOM 774 O O . GLU A 1 99 ? 9.461 1.768 -1.559 1.00 92.81 99 GLU A O 1
ATOM 779 N N . ARG A 1 100 ? 10.676 0.680 -0.007 1.00 93.06 100 ARG A N 1
ATOM 780 C CA . ARG A 1 100 ? 11.976 1.199 -0.438 1.00 93.06 100 ARG A CA 1
ATOM 781 C C . ARG A 1 100 ? 13.121 0.323 0.056 1.00 93.06 100 ARG A C 1
ATOM 783 O O . ARG A 1 100 ? 13.211 0.023 1.242 1.00 93.06 100 ARG A O 1
ATOM 790 N N . GLY A 1 101 ? 14.077 0.042 -0.820 1.00 89.50 101 GLY A N 1
ATOM 791 C CA . GLY A 1 101 ? 15.322 -0.629 -0.480 1.00 89.50 101 GLY A CA 1
ATOM 792 C C . GLY A 1 101 ? 15.168 -2.139 -0.364 1.00 89.50 101 GLY A C 1
ATOM 793 O O . GLY A 1 101 ? 15.897 -2.755 0.418 1.00 89.50 101 GLY A O 1
ATOM 794 N N . PHE A 1 102 ? 14.232 -2.724 -1.118 1.00 90.56 102 PHE A N 1
ATOM 795 C CA . PHE A 1 102 ? 14.030 -4.166 -1.138 1.00 90.56 102 PHE A CA 1
ATOM 796 C C . PHE A 1 102 ? 15.325 -4.886 -1.515 1.00 90.56 102 PHE A C 1
ATOM 798 O O . PHE A 1 102 ? 15.995 -4.563 -2.499 1.00 90.56 102 PHE A O 1
ATOM 805 N N . ARG A 1 103 ? 15.682 -5.888 -0.713 1.00 85.69 103 ARG A N 1
ATOM 806 C CA . ARG A 1 103 ? 16.774 -6.816 -1.004 1.00 85.69 103 ARG A CA 1
ATOM 807 C C . ARG A 1 103 ? 16.237 -8.223 -0.846 1.00 85.69 103 ARG A C 1
ATOM 809 O O . ARG A 1 103 ? 15.747 -8.562 0.227 1.00 85.69 103 ARG A O 1
ATOM 816 N N . ARG A 1 104 ? 16.373 -9.042 -1.892 1.00 73.50 104 ARG A N 1
ATOM 817 C CA . ARG A 1 104 ? 16.129 -10.483 -1.783 1.00 73.50 104 ARG A CA 1
ATOM 818 C C . ARG A 1 104 ? 17.136 -11.061 -0.788 1.00 73.50 104 ARG A C 1
ATOM 820 O O . ARG A 1 104 ? 18.334 -11.045 -1.071 1.00 73.50 104 ARG A O 1
ATOM 827 N N . SER A 1 105 ? 16.645 -11.472 0.378 1.00 58.78 105 SER A N 1
ATOM 828 C CA . SER A 1 105 ? 17.396 -12.210 1.399 1.00 58.78 105 SER A CA 1
ATOM 829 C C . SER A 1 105 ? 17.546 -13.675 1.029 1.00 58.78 105 SER A C 1
ATOM 831 O O . SER A 1 105 ? 16.544 -14.222 0.511 1.00 58.78 105 SER A O 1
#

Secondary structure (DSSP, 8-state):
-----------S----------S-PPTT----EEEEES-HHHHHHHHHHTT--B---EEEESSS-SS-EEEESS-TT--TT-EEEEEE-TT--EEEEEE-S----

Sequence (105 aa):
MLTRRWHCPVRTQLITWSGVGLIDAEPGSVQGLYLVVPDLEAARAELVERGVDVGEIRHKAPLDAWQGGFEPGVDPERRDYASFAKFSDPDGNAWTLQERGFRRS

Organism: NCBI:txid164348

Radius of gyration: 16.89 Å; chains: 1; bounding box: 27×31×59 Å